Protein AF-C1MJN7-F1 (afdb_monomer_lite)

Organism: Micromonas pusilla (strain CCMP1545) (NCBI:txid564608)

pLDDT: mean 74.34, std 26.48, range [28.92, 98.56]

Secondary structure (DSSP, 8-state):
-EEEEEEEEBPTT-HHHHHHHHHHHHHHHTTSTTEEEEEEEE--TTTT-SS----SSS-S---------------------PPPPP----------------------TTEEEEEEEESSSSHHHHHTTSHHHHHHHHHTGGGBSS--EEEEE--SSS-SSGGG------

Radius of gyration: 28.6 Å; chains: 1; bounding box: 38×92×42 Å

Foldseek 3Di:
DWKKKKKAFFDPPCLVVLVVLQVLLQVVLLPDPFWQHKDKFQFAQPPPPPDDDPDPDPPPDDDDDDDDDDDDDDDDDDDDDDDDDDDDPPPDPPPPPPPVPPPSSPRNRRIMIIITDTNDPCSVVVSCPDPSVVVSCVSCVNGGPDDMDMDIDDDPPPPDSNVSHDDPDD

Sequence (170 aa):
MHIAHVHVHVKPGMEDEFVDACVANAASSVLEPDNLRFDVLRSGAFYHLDHLALDFYTSRRLFLSAHHPSLLSIPTHAPRRLSTPPLTPFNSTPTFVASYGRSPSEEDPTRFVLIEIYATAEGPAAHKKTPHYAEWRTTVEDMMASPRSARTFRPVFPTEVDEWKMALWA

Structure (mmCIF, N/CA/C/O backbone):
data_AF-C1MJN7-F1
#
_entry.id   AF-C1MJN7-F1
#
loop_
_atom_site.group_PDB
_atom_site.id
_atom_site.type_symbol
_atom_site.label_atom_id
_atom_site.label_alt_id
_atom_site.label_comp_id
_atom_site.label_asym_id
_atom_site.label_entity_id
_atom_site.label_seq_id
_atom_site.pdbx_PDB_ins_code
_atom_site.Cartn_x
_atom_site.Cartn_y
_atom_site.Cartn_z
_atom_site.occupancy
_atom_site.B_iso_or_equiv
_atom_site.auth_seq_id
_atom_site.auth_comp_id
_atom_site.auth_asym_id
_atom_site.auth_atom_id
_atom_site.pdbx_PDB_model_num
ATOM 1 N N . MET A 1 1 ? 14.126 -4.703 -8.302 1.00 91.12 1 MET A N 1
ATOM 2 C CA . MET A 1 1 ? 12.736 -4.798 -7.824 1.00 91.12 1 MET A CA 1
ATOM 3 C C . MET A 1 1 ? 12.702 -4.717 -6.312 1.00 91.12 1 MET A C 1
ATOM 5 O O . MET A 1 1 ? 13.573 -5.293 -5.663 1.00 91.12 1 MET A O 1
ATOM 9 N N . HIS A 1 2 ? 11.723 -4.003 -5.771 1.00 95.88 2 HIS A N 1
ATOM 10 C CA . HIS A 1 2 ? 11.471 -3.841 -4.345 1.00 95.88 2 HIS A CA 1
ATOM 11 C C . HIS A 1 2 ? 10.024 -4.233 -4.052 1.00 95.88 2 HIS A C 1
ATOM 13 O O . HIS A 1 2 ? 9.120 -3.703 -4.686 1.00 95.88 2 HIS A O 1
ATOM 19 N N . ILE A 1 3 ? 9.810 -5.145 -3.103 1.00 96.31 3 ILE A N 1
ATOM 20 C CA . ILE A 1 3 ? 8.477 -5.541 -2.631 1.00 96.31 3 ILE A CA 1
ATOM 21 C C . ILE A 1 3 ? 8.407 -5.207 -1.150 1.00 96.31 3 ILE A C 1
ATOM 23 O O . ILE A 1 3 ? 9.238 -5.699 -0.380 1.00 96.31 3 ILE A O 1
ATOM 27 N N . ALA A 1 4 ? 7.418 -4.414 -0.756 1.00 96.50 4 ALA A N 1
ATOM 28 C CA . ALA A 1 4 ? 7.160 -4.070 0.631 1.00 96.50 4 ALA A CA 1
ATOM 29 C C . ALA A 1 4 ? 5.708 -4.358 1.010 1.00 96.50 4 ALA A C 1
ATOM 31 O O . ALA A 1 4 ? 4.783 -4.028 0.275 1.00 96.50 4 ALA A O 1
ATOM 32 N N . HIS A 1 5 ? 5.519 -4.941 2.192 1.00 96.44 5 HIS A N 1
ATOM 33 C CA . HIS A 1 5 ? 4.241 -4.925 2.893 1.00 96.44 5 HIS A CA 1
ATOM 34 C C . HIS A 1 5 ? 4.328 -3.879 3.998 1.00 96.44 5 HIS A C 1
ATOM 36 O O . HIS A 1 5 ? 5.120 -4.034 4.934 1.00 96.44 5 HIS A O 1
ATOM 42 N N . VAL A 1 6 ? 3.528 -2.824 3.896 1.00 96.44 6 VAL A N 1
ATOM 43 C CA . VAL A 1 6 ? 3.404 -1.795 4.928 1.00 96.44 6 VAL A CA 1
ATOM 44 C C . VAL A 1 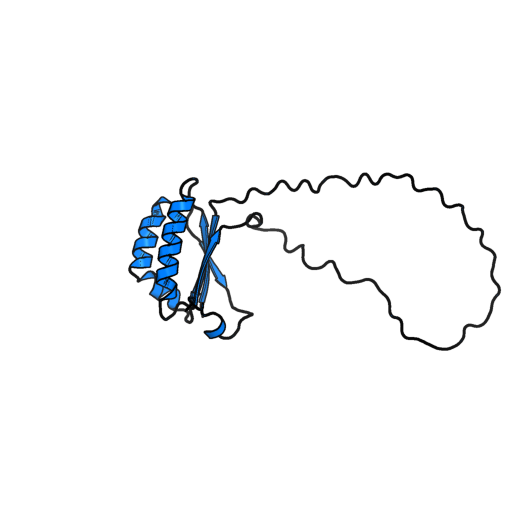6 ? 2.211 -2.141 5.804 1.00 96.44 6 VAL A C 1
ATOM 46 O O . VAL A 1 6 ? 1.067 -2.102 5.364 1.00 96.44 6 VAL A O 1
ATOM 49 N N . HIS A 1 7 ? 2.487 -2.495 7.051 1.00 95.06 7 HIS A N 1
ATOM 50 C CA . HIS A 1 7 ? 1.485 -2.813 8.053 1.00 95.06 7 HIS A CA 1
ATOM 51 C C . HIS A 1 7 ? 1.054 -1.545 8.779 1.00 95.06 7 HIS A C 1
ATOM 53 O O . HIS A 1 7 ? 1.887 -0.784 9.295 1.00 95.06 7 HIS A O 1
ATOM 59 N N . VAL A 1 8 ? -0.259 -1.353 8.840 1.00 96.25 8 VAL A N 1
ATOM 60 C CA . VAL A 1 8 ? -0.894 -0.177 9.419 1.00 96.25 8 VAL A CA 1
ATOM 61 C C . VAL A 1 8 ? -1.951 -0.608 10.424 1.00 96.25 8 VAL A C 1
ATOM 63 O O . VAL A 1 8 ? -2.703 -1.552 10.192 1.00 96.25 8 VAL A O 1
ATOM 66 N N . HIS A 1 9 ? -1.987 0.099 11.546 1.00 96.19 9 HIS A N 1
ATOM 67 C CA . HIS A 1 9 ? -3.013 -0.026 12.568 1.00 96.19 9 HIS A CA 1
ATOM 68 C C . HIS A 1 9 ? -3.599 1.367 12.784 1.00 96.19 9 HIS A C 1
ATOM 70 O O . HIS A 1 9 ? -2.881 2.284 13.201 1.00 96.19 9 HIS A O 1
ATOM 76 N N . VAL A 1 10 ? -4.868 1.534 12.429 1.00 97.81 10 VAL A N 1
ATOM 77 C CA . VAL A 1 10 ? -5.580 2.809 12.533 1.00 97.81 10 VAL A CA 1
ATOM 78 C C . VAL A 1 10 ? -6.361 2.883 13.838 1.00 97.81 10 VAL A C 1
ATOM 80 O O . VAL A 1 10 ? -6.617 1.874 14.488 1.00 97.81 10 VAL A O 1
ATOM 83 N N . LYS A 1 11 ? -6.723 4.089 14.260 1.00 97.94 11 LYS A N 1
ATOM 84 C CA . LYS A 1 11 ? -7.632 4.287 15.388 1.00 97.94 11 LYS A CA 1
ATOM 85 C C . LYS A 1 11 ? -9.034 3.780 15.004 1.00 97.94 11 LYS A C 1
ATOM 87 O O . LYS A 1 11 ? -9.454 4.028 13.873 1.00 97.94 11 LYS A O 1
ATOM 92 N N . PRO A 1 12 ? -9.769 3.126 15.922 1.00 96.88 12 PRO A N 1
ATOM 93 C CA . PRO A 1 12 ? -11.157 2.741 15.671 1.00 96.88 12 PRO A CA 1
ATOM 94 C C . PRO A 1 12 ? -12.016 3.946 15.267 1.00 96.88 12 PRO A C 1
ATOM 96 O O . PRO A 1 12 ? -11.908 5.010 15.883 1.00 96.88 12 PRO A O 1
ATOM 99 N N . GLY A 1 13 ? -12.867 3.778 14.258 1.00 97.25 13 GLY A N 1
ATOM 100 C CA . GLY A 1 13 ? -13.724 4.829 13.697 1.00 97.25 13 GLY A CA 1
ATOM 101 C C . GLY A 1 13 ? -13.089 5.668 12.579 1.00 97.25 13 GLY A C 1
ATOM 102 O O . GLY A 1 13 ? -13.775 6.521 12.024 1.00 97.25 13 GLY A O 1
ATOM 103 N N . MET A 1 14 ? -11.811 5.450 12.250 1.00 98.12 14 MET A N 1
ATOM 104 C CA . MET A 1 14 ? -11.091 6.144 11.164 1.00 98.12 14 MET A CA 1
ATOM 105 C C . MET A 1 14 ? -10.886 5.259 9.925 1.00 98.12 14 MET A C 1
ATOM 107 O O . MET A 1 14 ? -10.147 5.621 9.012 1.00 98.12 14 MET A O 1
ATOM 111 N N . GLU A 1 15 ? -11.478 4.065 9.900 1.00 97.19 15 GLU A N 1
ATOM 112 C CA . GLU A 1 15 ? -11.225 3.037 8.891 1.00 97.19 15 GLU A CA 1
ATOM 113 C C . GLU A 1 15 ? -11.617 3.500 7.489 1.00 97.19 15 GLU A C 1
ATOM 115 O O . GLU A 1 15 ? -10.843 3.299 6.555 1.00 97.19 15 GLU A O 1
ATOM 120 N N . ASP A 1 16 ? -12.789 4.117 7.340 1.00 97.69 16 ASP A N 1
ATOM 121 C CA . ASP A 1 16 ? -13.304 4.540 6.035 1.00 97.69 16 ASP A CA 1
ATOM 122 C C . ASP A 1 16 ? -12.491 5.714 5.469 1.00 97.69 16 ASP A C 1
ATOM 124 O O . ASP A 1 16 ? -12.047 5.660 4.324 1.00 97.69 16 ASP A O 1
ATOM 128 N N . GLU A 1 17 ? -12.176 6.717 6.295 1.00 98.19 17 GLU A N 1
ATOM 129 C CA . GLU A 1 17 ? -11.337 7.853 5.887 1.00 98.19 17 GLU A CA 1
ATOM 130 C C . GLU A 1 17 ? -9.914 7.400 5.514 1.00 98.19 17 GLU A C 1
ATOM 132 O O . GLU A 1 17 ? -9.325 7.861 4.532 1.00 98.19 17 GLU A O 1
ATOM 137 N N . PHE A 1 18 ? -9.372 6.429 6.256 1.00 98.38 18 PHE A N 1
ATOM 138 C CA . PHE A 1 18 ? -8.087 5.824 5.929 1.00 98.38 18 PHE A CA 1
ATOM 139 C C . PHE A 1 18 ? -8.127 5.047 4.607 1.00 98.38 18 PHE A C 1
ATOM 141 O O . PHE A 1 18 ? -7.163 5.110 3.835 1.00 98.38 18 PHE A O 1
ATOM 148 N N . VAL A 1 19 ? -9.213 4.314 4.336 1.00 97.69 19 VAL A N 1
ATOM 149 C CA . VAL A 1 19 ? -9.407 3.602 3.064 1.00 97.69 19 VAL A CA 1
ATOM 150 C C . VAL A 1 19 ? -9.444 4.594 1.908 1.00 97.69 19 VAL A C 1
ATOM 152 O O . VAL A 1 19 ? -8.693 4.403 0.952 1.00 97.69 19 VAL A O 1
ATOM 155 N N . ASP A 1 20 ? -10.219 5.672 2.015 1.00 98.25 20 ASP A N 1
ATOM 156 C CA . ASP A 1 20 ? -10.321 6.695 0.970 1.00 98.25 20 ASP A CA 1
ATOM 157 C C . ASP A 1 20 ? -8.955 7.326 0.665 1.00 98.25 20 ASP A C 1
ATOM 159 O O . ASP A 1 20 ? -8.525 7.377 -0.494 1.00 98.25 20 ASP A O 1
ATOM 163 N N . ALA A 1 21 ? -8.211 7.717 1.706 1.00 98.38 21 ALA A N 1
ATOM 164 C CA . ALA A 1 21 ? -6.866 8.266 1.556 1.00 98.38 21 ALA A CA 1
ATOM 165 C C . ALA A 1 21 ? -5.899 7.261 0.903 1.00 98.38 21 ALA A C 1
ATOM 167 O O . ALA A 1 21 ? -5.105 7.622 0.028 1.00 98.38 21 ALA A O 1
ATOM 168 N N . CYS A 1 22 ? -5.952 5.986 1.300 1.00 97.94 22 CYS A N 1
ATOM 169 C CA . CYS A 1 22 ? -5.099 4.943 0.729 1.00 97.94 22 CYS A CA 1
ATOM 170 C C . CYS A 1 22 ? -5.444 4.628 -0.727 1.00 97.94 22 CYS A C 1
ATOM 172 O O . CYS A 1 22 ? -4.532 4.420 -1.526 1.00 97.94 22 CYS A O 1
ATOM 174 N N . VAL A 1 23 ? -6.728 4.608 -1.086 1.00 96.75 23 VAL A N 1
ATOM 175 C CA . VAL A 1 23 ? -7.176 4.373 -2.464 1.00 96.75 23 VAL A CA 1
ATOM 176 C C . VAL A 1 23 ? -6.729 5.517 -3.371 1.00 96.75 23 VAL A C 1
ATOM 178 O O . VAL A 1 23 ? -6.203 5.251 -4.451 1.00 96.75 23 VAL A O 1
ATOM 181 N N . ALA A 1 24 ? -6.841 6.772 -2.928 1.00 97.25 24 ALA A N 1
ATOM 182 C CA . ALA A 1 24 ? -6.337 7.923 -3.681 1.00 97.25 24 ALA A CA 1
ATOM 183 C C . ALA A 1 24 ? -4.810 7.862 -3.886 1.00 97.25 24 ALA A C 1
ATOM 185 O O . ALA A 1 24 ? -4.311 8.083 -4.997 1.00 97.25 24 ALA A O 1
ATOM 186 N N . ASN A 1 25 ? -4.063 7.493 -2.837 1.00 98.00 25 ASN A N 1
ATOM 187 C CA . ASN A 1 25 ? -2.617 7.294 -2.922 1.00 98.00 25 ASN A CA 1
ATOM 188 C C . ASN A 1 25 ? -2.259 6.161 -3.896 1.00 98.00 25 ASN A C 1
ATOM 190 O O . ASN A 1 25 ? -1.399 6.340 -4.756 1.00 98.00 25 ASN A O 1
ATOM 194 N N . ALA A 1 26 ? -2.939 5.015 -3.804 1.00 96.19 26 ALA A N 1
ATOM 195 C CA . ALA A 1 26 ? -2.715 3.865 -4.675 1.00 96.19 26 ALA A CA 1
ATOM 196 C C . ALA A 1 26 ? -3.027 4.197 -6.142 1.00 96.19 26 ALA A C 1
ATOM 198 O O . ALA A 1 26 ? -2.200 3.934 -7.012 1.00 96.19 26 ALA A O 1
ATOM 199 N N . ALA A 1 27 ? -4.164 4.849 -6.411 1.00 95.00 27 ALA A N 1
ATOM 200 C CA . ALA A 1 27 ? -4.581 5.263 -7.752 1.00 95.00 27 ALA A CA 1
ATOM 201 C C . ALA A 1 27 ? -3.590 6.233 -8.416 1.00 95.00 27 ALA A C 1
ATOM 203 O O . ALA A 1 27 ? -3.402 6.186 -9.630 1.00 95.00 27 ALA A O 1
ATOM 204 N N . SER A 1 28 ? -2.920 7.078 -7.629 1.00 96.69 28 SER A N 1
ATOM 205 C CA . SER A 1 28 ? -1.843 7.945 -8.123 1.00 96.69 28 SER A CA 1
ATOM 206 C C . SER A 1 28 ? -0.531 7.177 -8.306 1.00 96.69 28 SER A C 1
ATOM 208 O O . SER A 1 28 ? 0.176 7.370 -9.294 1.00 96.69 28 SER A O 1
ATOM 210 N N . SER A 1 29 ? -0.225 6.258 -7.386 1.00 96.31 29 SER A N 1
ATOM 211 C CA . SER A 1 29 ? 1.032 5.503 -7.375 1.00 96.31 29 SER A CA 1
ATOM 212 C C . SER A 1 29 ? 1.153 4.533 -8.545 1.00 96.31 29 SER A C 1
ATOM 214 O O . SER A 1 29 ? 2.231 4.404 -9.111 1.00 96.31 29 SER A O 1
ATOM 216 N N . VAL A 1 30 ? 0.063 3.889 -8.971 1.00 94.75 30 VAL A N 1
ATOM 217 C CA . VAL A 1 30 ? 0.069 2.963 -10.127 1.00 94.75 30 VAL A CA 1
ATOM 218 C C . VAL A 1 30 ? 0.440 3.637 -11.456 1.00 94.75 30 VAL A C 1
ATOM 220 O O . VAL A 1 30 ? 0.844 2.954 -12.402 1.00 94.75 30 VAL A O 1
ATOM 223 N N . LEU A 1 31 ? 0.324 4.968 -11.525 1.00 94.06 31 LEU A N 1
ATOM 224 C CA . LEU A 1 31 ? 0.734 5.785 -12.670 1.00 94.06 31 LEU A CA 1
ATOM 225 C C . LEU A 1 31 ? 2.225 6.147 -12.634 1.00 94.06 31 LEU A C 1
ATOM 227 O O . LEU A 1 31 ? 2.764 6.615 -13.638 1.00 94.06 31 LEU A O 1
ATOM 231 N N . GLU A 1 32 ? 2.904 5.944 -11.503 1.00 95.62 32 GLU A N 1
ATOM 232 C CA . GLU A 1 32 ? 4.340 6.171 -11.409 1.00 95.62 32 GLU A CA 1
ATOM 233 C C . GLU A 1 32 ? 5.094 5.185 -12.316 1.00 95.62 32 GLU A C 1
ATOM 235 O O . GLU A 1 32 ? 4.752 3.999 -12.372 1.00 95.62 32 GLU A O 1
ATOM 240 N N . PRO A 1 33 ? 6.156 5.638 -13.008 1.00 94.50 33 PRO A N 1
ATOM 241 C CA . PRO A 1 33 ? 6.862 4.808 -13.981 1.00 94.50 33 PRO A CA 1
ATOM 242 C C . PRO A 1 33 ? 7.506 3.570 -13.348 1.00 94.50 33 PRO A C 1
ATOM 244 O O . PRO A 1 33 ? 7.592 2.533 -13.998 1.00 94.50 33 PRO A O 1
ATOM 247 N N . ASP A 1 34 ? 7.940 3.669 -12.087 1.00 96.06 34 ASP A N 1
ATOM 248 C CA . ASP A 1 34 ? 8.619 2.578 -11.385 1.00 96.06 34 ASP A CA 1
ATOM 249 C C . ASP A 1 34 ? 7.667 1.686 -10.573 1.00 96.06 34 ASP A C 1
ATOM 251 O O . ASP A 1 34 ? 8.062 0.598 -10.159 1.00 96.06 34 ASP A O 1
ATOM 255 N N . ASN A 1 35 ? 6.421 2.111 -10.331 1.00 96.19 35 ASN A N 1
ATOM 256 C CA . ASN A 1 35 ? 5.454 1.297 -9.601 1.00 96.19 35 ASN A CA 1
ATOM 257 C C . ASN A 1 35 ? 4.907 0.192 -10.514 1.00 96.19 35 ASN A C 1
ATOM 259 O O . ASN A 1 35 ? 4.438 0.447 -11.623 1.00 96.19 35 ASN A O 1
ATOM 263 N N . LEU A 1 36 ? 4.960 -1.050 -10.048 1.00 95.06 36 LEU A N 1
ATOM 264 C CA . LEU A 1 36 ? 4.383 -2.207 -10.730 1.00 95.06 36 LEU A CA 1
ATOM 265 C C . LEU A 1 36 ? 3.003 -2.537 -10.172 1.00 95.06 36 LEU A C 1
ATOM 267 O O . LEU A 1 36 ? 2.100 -2.884 -10.932 1.00 95.06 36 LEU A O 1
ATOM 271 N N . ARG A 1 37 ? 2.843 -2.430 -8.851 1.00 95.38 37 ARG A N 1
ATOM 272 C CA . ARG A 1 37 ? 1.623 -2.801 -8.141 1.00 95.38 37 ARG A CA 1
ATOM 273 C C . ARG A 1 37 ? 1.501 -2.011 -6.842 1.00 95.38 37 ARG A C 1
ATOM 275 O O . ARG A 1 37 ? 2.495 -1.812 -6.138 1.00 95.38 37 ARG A O 1
ATOM 282 N N . PHE A 1 38 ? 0.278 -1.593 -6.531 1.00 95.44 38 PHE A N 1
ATOM 283 C CA . PHE A 1 38 ? -0.071 -0.954 -5.267 1.00 95.44 38 PHE A CA 1
ATOM 284 C C . PHE A 1 38 ? -1.437 -1.475 -4.806 1.00 95.44 38 PHE A C 1
ATOM 286 O O . PHE A 1 38 ? -2.468 -1.035 -5.311 1.00 95.44 38 PHE A O 1
ATOM 293 N N . ASP A 1 39 ? -1.459 -2.421 -3.866 1.00 95.25 39 ASP A N 1
ATOM 294 C CA . ASP A 1 39 ? -2.710 -2.935 -3.293 1.00 95.25 39 ASP A CA 1
ATOM 295 C C . ASP A 1 39 ? -2.978 -2.330 -1.915 1.00 95.25 39 ASP A C 1
ATOM 297 O O . ASP A 1 39 ? -2.061 -2.149 -1.112 1.00 95.25 39 ASP A O 1
ATOM 301 N N . VAL A 1 40 ? -4.257 -2.111 -1.609 1.00 95.38 40 VAL A N 1
ATOM 302 C CA . VAL A 1 40 ? -4.740 -1.729 -0.278 1.00 95.38 40 VAL A CA 1
ATOM 303 C C . VAL A 1 40 ? -5.601 -2.869 0.250 1.00 95.38 40 VAL A C 1
ATOM 305 O O . VAL A 1 40 ? -6.666 -3.154 -0.296 1.00 95.38 40 VAL A O 1
ATOM 308 N N . LEU A 1 41 ? -5.134 -3.547 1.296 1.00 94.44 41 LEU A N 1
ATOM 309 C CA . LEU A 1 41 ? -5.801 -4.710 1.877 1.00 94.44 41 LEU A CA 1
ATOM 310 C C . LEU A 1 41 ? -6.202 -4.424 3.323 1.00 94.44 41 LEU A C 1
ATOM 312 O O . LEU A 1 41 ? -5.405 -3.905 4.106 1.00 94.44 41 LEU A O 1
ATOM 316 N N . ARG A 1 42 ? -7.411 -4.833 3.710 1.00 92.31 42 ARG A N 1
ATOM 317 C CA . ARG A 1 42 ? -7.780 -4.984 5.123 1.00 92.31 42 ARG A CA 1
ATOM 318 C C . ARG A 1 42 ? -7.314 -6.358 5.606 1.00 92.31 42 ARG A C 1
ATOM 320 O O . ARG A 1 42 ? -7.421 -7.346 4.880 1.00 92.31 42 ARG A O 1
ATOM 327 N N . SER A 1 43 ? -6.756 -6.418 6.808 1.00 82.19 43 SER A N 1
ATOM 328 C CA . SER A 1 43 ? -6.275 -7.667 7.401 1.00 82.19 43 SER A CA 1
ATOM 329 C C . SER A 1 43 ? -7.468 -8.551 7.765 1.00 82.19 43 SER A C 1
ATOM 331 O O . SER A 1 43 ? -8.364 -8.113 8.474 1.00 82.19 43 SER A O 1
ATOM 333 N N . GLY A 1 44 ? -7.480 -9.796 7.291 1.00 73.06 44 GLY A N 1
ATOM 334 C CA . GLY A 1 44 ? -8.510 -10.777 7.649 1.00 73.06 44 GLY A CA 1
ATOM 335 C C . GLY A 1 44 ? -8.350 -11.390 9.052 1.00 73.06 44 GLY A C 1
ATOM 336 O O . GLY A 1 44 ? -7.406 -11.112 9.796 1.00 73.06 44 GLY A O 1
ATOM 337 N N . ALA A 1 45 ? -9.237 -12.321 9.393 1.00 59.19 45 ALA A N 1
ATOM 338 C CA . ALA A 1 45 ? -9.324 -12.959 10.718 1.00 59.19 45 ALA A CA 1
ATOM 339 C C . ALA A 1 45 ? -8.046 -13.667 11.235 1.00 59.19 45 ALA A C 1
ATOM 341 O O . ALA A 1 45 ? -7.952 -13.976 12.423 1.00 59.19 45 ALA A O 1
ATOM 342 N N . PHE A 1 46 ? -7.068 -13.976 10.372 1.00 54.91 46 PHE A N 1
ATOM 343 C CA . PHE A 1 46 ? -5.890 -14.792 10.716 1.00 54.91 46 PHE A CA 1
ATOM 344 C C . PHE A 1 46 ? -4.599 -13.998 10.960 1.00 54.91 46 PHE A C 1
ATOM 346 O O . PHE A 1 46 ? -3.570 -14.596 11.275 1.00 54.91 46 PHE A O 1
ATOM 353 N N . TYR A 1 47 ? -4.630 -12.666 10.858 1.00 51.09 47 TYR A N 1
ATOM 354 C CA . TYR A 1 47 ? -3.423 -11.831 10.950 1.00 51.09 47 TYR A CA 1
ATOM 355 C C . TYR A 1 47 ? -2.901 -11.604 12.378 1.00 51.09 47 TYR A C 1
ATOM 357 O O . TYR A 1 47 ? -1.943 -10.860 12.561 1.00 51.09 47 TYR A O 1
ATOM 365 N N . HIS A 1 48 ? -3.467 -12.272 13.389 1.00 48.12 48 HIS A N 1
ATOM 366 C CA . HIS A 1 48 ? -2.990 -12.149 14.769 1.00 48.12 48 HIS A CA 1
ATOM 367 C C . HIS A 1 48 ? -1.849 -13.110 15.147 1.00 48.12 48 HIS A C 1
ATOM 369 O O . HIS A 1 48 ? -1.417 -13.118 16.299 1.00 48.12 48 HIS A O 1
ATOM 375 N N . LEU A 1 49 ? -1.334 -13.901 14.201 1.00 46.12 49 LEU A N 1
ATOM 376 C CA . LEU A 1 49 ? -0.178 -14.769 14.431 1.00 46.12 49 LEU A CA 1
ATOM 377 C C . LEU A 1 49 ? 1.140 -14.027 14.186 1.00 46.12 49 LEU A C 1
ATOM 379 O O . LEU A 1 49 ? 1.916 -14.377 13.296 1.00 46.12 49 LEU A O 1
ATOM 383 N N . ASP A 1 50 ? 1.439 -13.050 15.038 1.00 46.75 50 ASP A N 1
ATOM 384 C CA . ASP A 1 50 ? 2.834 -12.887 15.435 1.00 46.75 50 ASP A CA 1
ATOM 385 C C . ASP A 1 50 ? 3.171 -14.101 16.319 1.00 46.75 50 ASP A C 1
ATOM 387 O O . ASP A 1 50 ? 2.817 -14.163 17.492 1.00 46.75 50 ASP A O 1
ATOM 391 N N . HIS A 1 51 ? 3.836 -15.079 15.694 1.00 47.22 51 HIS A N 1
ATOM 392 C CA . HIS A 1 51 ? 4.304 -16.363 16.229 1.00 47.22 51 HIS A CA 1
ATOM 393 C C . HIS A 1 51 ? 3.243 -17.473 16.416 1.00 47.22 51 HIS A C 1
ATOM 395 O O . HIS A 1 51 ? 2.248 -17.318 17.108 1.00 47.22 51 HIS A O 1
ATOM 401 N N . LEU A 1 52 ? 3.563 -18.652 15.857 1.00 41.81 52 LEU A N 1
ATOM 402 C CA . LEU A 1 52 ? 2.900 -19.962 16.015 1.00 41.81 52 LEU A CA 1
ATOM 403 C C . LEU A 1 52 ? 1.634 -20.216 15.174 1.00 41.81 52 LEU A C 1
ATOM 405 O O . 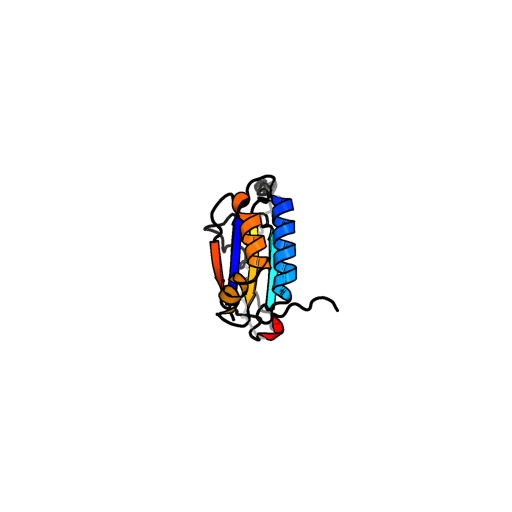LEU A 1 52 ? 0.529 -20.234 15.696 1.00 41.81 52 LEU A O 1
ATOM 409 N N . ALA A 1 53 ? 1.808 -20.512 13.882 1.00 35.53 53 ALA A N 1
ATOM 410 C CA . ALA A 1 53 ? 1.244 -21.720 13.250 1.00 35.53 53 ALA A CA 1
ATOM 411 C C . ALA A 1 53 ? 1.485 -21.685 11.733 1.00 35.53 53 ALA A C 1
ATOM 413 O O . ALA A 1 53 ? 0.600 -21.359 10.944 1.00 35.53 53 ALA A O 1
ATOM 414 N N . LEU A 1 54 ? 2.678 -22.110 11.316 1.00 36.59 54 LEU A N 1
ATOM 415 C CA . LEU A 1 54 ? 2.849 -22.754 10.014 1.00 36.59 54 LEU A CA 1
ATOM 416 C C . LEU A 1 54 ? 2.465 -24.237 10.166 1.00 36.59 54 LEU A C 1
ATOM 418 O O . LEU A 1 54 ? 3.271 -25.110 9.897 1.00 36.59 54 LEU A O 1
ATOM 422 N N . ASP A 1 55 ? 1.256 -24.520 10.649 1.00 40.12 55 ASP A N 1
ATOM 423 C CA . ASP A 1 55 ? 0.784 -25.887 10.909 1.00 40.12 55 ASP A CA 1
ATOM 424 C C . ASP A 1 55 ? -0.599 -26.107 10.299 1.00 40.12 55 ASP A C 1
ATOM 426 O O . ASP A 1 55 ? -1.498 -26.592 10.961 1.00 40.12 55 ASP A O 1
ATOM 430 N N . PHE A 1 56 ? -0.806 -25.755 9.028 1.00 39.31 56 PHE A N 1
ATOM 431 C CA . PHE A 1 56 ? -1.933 -26.298 8.253 1.00 39.31 56 PHE A CA 1
ATOM 432 C C . PHE A 1 56 ? -1.624 -26.334 6.753 1.00 39.31 56 PHE A C 1
ATOM 434 O O . PHE A 1 56 ? -2.399 -25.851 5.940 1.00 39.31 56 PHE A O 1
ATOM 441 N N . TYR A 1 57 ? -0.495 -26.928 6.354 1.00 35.78 57 TYR A N 1
ATOM 442 C CA . TYR A 1 57 ? -0.340 -27.404 4.972 1.00 35.78 57 TYR A CA 1
ATOM 443 C C . TYR A 1 57 ? 0.694 -28.533 4.863 1.00 35.78 57 TYR A C 1
ATOM 445 O O . TYR A 1 57 ? 1.715 -28.398 4.207 1.00 35.78 57 TYR A O 1
ATOM 453 N N . THR A 1 58 ? 0.457 -29.663 5.537 1.00 34.97 58 THR A N 1
ATOM 454 C CA . THR A 1 58 ? 1.096 -30.968 5.233 1.00 34.97 58 THR A CA 1
ATOM 455 C C . THR A 1 58 ? 0.415 -32.088 6.026 1.00 34.97 58 THR A C 1
ATOM 457 O O . THR A 1 58 ? 0.990 -32.710 6.907 1.00 34.97 58 THR A O 1
ATOM 460 N N . SER A 1 59 ? -0.857 -32.374 5.743 1.00 34.75 59 SER A N 1
ATOM 461 C CA . SER A 1 59 ? -1.500 -33.621 6.202 1.00 34.75 59 SER A CA 1
ATOM 462 C C . SER A 1 59 ? -2.627 -34.044 5.264 1.00 34.75 59 SER A C 1
ATOM 464 O O . SER A 1 59 ? -3.780 -34.198 5.654 1.00 34.75 59 SER A O 1
ATOM 466 N N . ARG A 1 60 ? -2.293 -34.245 3.985 1.00 40.75 60 ARG A N 1
ATOM 467 C CA . ARG A 1 60 ? -3.084 -35.129 3.117 1.00 40.75 60 ARG A CA 1
ATOM 468 C C . ARG A 1 60 ? -2.255 -35.746 2.000 1.00 40.75 60 ARG A C 1
ATOM 470 O O . ARG A 1 60 ? -2.565 -35.629 0.822 1.00 40.75 60 ARG A O 1
ATOM 477 N N . ARG A 1 61 ? -1.195 -36.450 2.376 1.00 40.00 61 ARG A N 1
ATOM 478 C CA . ARG A 1 61 ? -0.666 -37.544 1.559 1.00 40.00 61 ARG A CA 1
ATOM 479 C C . ARG A 1 61 ? 0.193 -38.421 2.447 1.00 40.00 61 ARG A C 1
ATOM 481 O O . ARG A 1 61 ? 1.244 -37.968 2.871 1.00 40.00 61 ARG A O 1
ATOM 488 N N . LEU A 1 62 ? -0.303 -39.625 2.734 1.00 34.38 62 LEU A N 1
ATOM 489 C CA . LEU A 1 62 ? 0.428 -40.901 2.740 1.00 34.38 62 LEU A CA 1
ATOM 490 C C . LEU A 1 62 ? -0.328 -41.941 3.587 1.00 34.38 62 LEU A C 1
ATOM 492 O O . LEU A 1 62 ? -0.219 -41.944 4.805 1.00 34.38 62 LEU A O 1
ATOM 496 N N . PHE A 1 63 ? -1.060 -42.837 2.917 1.00 29.61 63 PHE A N 1
ATOM 497 C CA . PHE A 1 63 ? -1.023 -44.291 3.159 1.00 29.61 63 PHE A CA 1
ATOM 498 C C . PHE A 1 63 ? -1.679 -44.987 1.945 1.00 29.61 63 PHE A C 1
ATOM 500 O O . PHE A 1 63 ? -2.857 -44.761 1.692 1.00 29.61 63 PHE A O 1
ATOM 507 N N . LEU A 1 64 ? -0.847 -45.520 1.029 1.00 28.92 64 LEU A N 1
ATOM 508 C CA . LEU A 1 64 ? -0.696 -46.947 0.643 1.00 28.92 64 LEU A CA 1
ATOM 509 C C . LEU A 1 64 ? -1.898 -47.528 -0.138 1.00 28.92 64 LEU A C 1
ATOM 511 O O . LEU A 1 64 ? -3.039 -47.267 0.190 1.00 28.92 64 LEU A O 1
ATOM 515 N N . SER A 1 65 ? -1.751 -48.324 -1.197 1.00 30.36 65 SER A N 1
ATOM 516 C CA . SER A 1 65 ? -0.679 -49.244 -1.579 1.00 30.36 65 SER A CA 1
ATOM 517 C C . SER A 1 65 ? -0.735 -49.527 -3.089 1.00 30.36 65 SER A C 1
ATOM 519 O O . SER A 1 65 ? -1.762 -49.333 -3.737 1.00 30.36 65 SER A O 1
ATOM 521 N N . ALA A 1 66 ? 0.387 -49.999 -3.627 1.00 36.00 66 ALA A N 1
ATOM 522 C CA . ALA A 1 66 ? 0.586 -50.420 -5.003 1.00 36.00 66 ALA A CA 1
ATOM 523 C C . ALA A 1 66 ? -0.322 -51.594 -5.417 1.00 36.00 66 ALA A C 1
ATOM 525 O O . ALA A 1 66 ? -0.420 -52.597 -4.712 1.00 36.00 66 ALA A O 1
ATOM 526 N N . HIS A 1 67 ? -0.873 -51.511 -6.628 1.00 33.00 67 HIS A N 1
ATOM 527 C CA . HIS A 1 67 ? -1.307 -52.674 -7.396 1.00 33.00 67 HIS A CA 1
ATOM 528 C C . HIS A 1 67 ? -0.615 -52.647 -8.761 1.00 33.00 67 HIS A C 1
ATOM 530 O O . HIS A 1 67 ? -0.955 -51.851 -9.631 1.00 33.00 67 HIS A O 1
ATOM 536 N N . HIS A 1 68 ? 0.360 -53.539 -8.929 1.00 32.12 68 HIS A N 1
ATOM 537 C CA . HIS A 1 68 ? 0.773 -54.068 -10.226 1.00 32.12 68 HIS A CA 1
ATOM 538 C C . HIS A 1 68 ? 0.385 -55.557 -10.249 1.00 32.12 68 HIS A C 1
ATOM 540 O O . HIS A 1 68 ? 0.508 -56.215 -9.210 1.00 32.12 68 HIS A O 1
ATOM 546 N N . PRO A 1 69 ? -0.105 -56.111 -11.371 1.00 40.41 69 PRO A N 1
ATOM 547 C CA . PRO A 1 69 ? -0.601 -57.479 -11.401 1.00 40.41 69 PRO A CA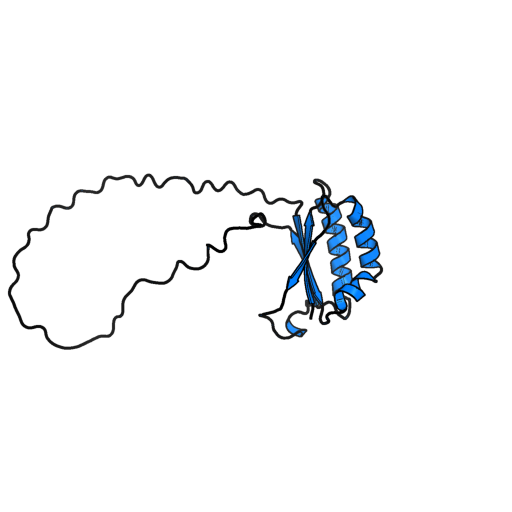 1
ATOM 548 C C . PRO A 1 69 ? 0.521 -58.501 -11.656 1.00 40.41 69 PRO A C 1
ATOM 550 O O . PRO A 1 69 ? 1.418 -58.243 -12.457 1.00 40.41 69 PRO A O 1
ATOM 553 N N . SER A 1 70 ? 0.338 -59.707 -11.086 1.00 31.86 70 SER A N 1
ATOM 554 C CA . SER A 1 70 ? 0.871 -61.024 -11.525 1.00 31.86 70 SER A CA 1
ATOM 555 C C . SER A 1 70 ? 2.402 -61.243 -11.413 1.00 31.86 70 SER A C 1
ATOM 557 O O . SER A 1 70 ? 3.171 -60.385 -11.805 1.00 31.86 70 SER A O 1
ATOM 559 N N . LEU A 1 71 ? 2.969 -62.362 -10.929 1.00 32.34 71 LEU A N 1
ATOM 560 C CA . LEU A 1 71 ? 2.554 -63.773 -10.908 1.00 32.34 71 LEU A CA 1
ATOM 561 C C . LEU A 1 71 ? 3.492 -64.602 -9.970 1.00 32.34 71 LEU A C 1
ATOM 563 O O . LEU A 1 71 ? 4.663 -64.266 -9.834 1.00 32.34 71 LEU A O 1
ATOM 567 N N . LEU A 1 72 ? 2.974 -65.741 -9.473 1.00 31.56 72 LEU A N 1
ATOM 568 C CA . LEU A 1 72 ? 3.650 -67.001 -9.060 1.00 31.56 72 LEU A CA 1
ATOM 569 C C . LEU A 1 72 ? 4.053 -67.270 -7.581 1.00 31.56 72 LEU A C 1
ATOM 571 O O . LEU A 1 72 ? 5.136 -66.942 -7.116 1.00 31.56 72 LEU A O 1
ATOM 575 N N . SER A 1 73 ? 3.178 -68.081 -6.959 1.00 31.92 73 SER A N 1
ATOM 576 C CA . SER A 1 73 ? 3.451 -69.350 -6.245 1.00 31.92 73 SER A CA 1
ATOM 577 C C . SER A 1 73 ? 3.877 -69.345 -4.766 1.00 31.92 73 SER A C 1
ATOM 579 O O . SER A 1 73 ? 5.041 -69.182 -4.419 1.00 31.92 73 SER A O 1
ATOM 581 N N . ILE A 1 74 ? 2.912 -69.700 -3.904 1.00 35.91 74 ILE A N 1
ATOM 582 C CA . ILE A 1 74 ? 3.066 -70.083 -2.488 1.00 35.91 74 ILE A CA 1
ATOM 583 C C . ILE A 1 74 ? 2.903 -71.614 -2.375 1.00 35.91 74 ILE A C 1
ATOM 585 O O . ILE A 1 74 ? 1.935 -72.133 -2.938 1.00 35.91 74 ILE A O 1
ATOM 589 N N . PRO A 1 75 ? 3.749 -72.356 -1.629 1.00 35.22 75 PRO A N 1
ATOM 590 C CA . PRO A 1 75 ? 3.447 -73.733 -1.268 1.00 35.22 75 PRO A CA 1
ATOM 591 C C . PRO A 1 75 ? 2.538 -73.828 -0.031 1.00 35.22 75 PRO A C 1
ATOM 593 O O . PRO A 1 75 ? 2.691 -73.141 0.976 1.00 35.22 75 PRO A O 1
ATOM 596 N N . THR A 1 76 ? 1.587 -74.743 -0.165 1.00 39.69 76 THR A N 1
ATOM 597 C CA . THR A 1 76 ? 0.516 -75.193 0.728 1.00 39.69 76 THR A CA 1
ATOM 598 C C . THR A 1 76 ? 0.934 -75.578 2.150 1.00 39.69 76 THR A C 1
ATOM 600 O O . THR A 1 76 ? 1.743 -76.487 2.330 1.00 39.69 76 THR A O 1
ATOM 603 N N . HIS A 1 77 ? 0.227 -75.034 3.148 1.00 38.03 77 HIS A N 1
ATOM 604 C CA . HIS A 1 77 ? -0.148 -75.758 4.370 1.00 38.03 77 HIS A CA 1
ATOM 605 C C . HIS A 1 77 ? -1.564 -75.357 4.826 1.00 38.03 77 HIS A C 1
ATOM 607 O O . HIS A 1 77 ? -1.958 -74.197 4.739 1.00 38.03 77 HIS A O 1
ATOM 613 N N . ALA A 1 78 ? -2.343 -76.363 5.230 1.00 40.69 78 ALA A N 1
ATOM 614 C CA . ALA A 1 78 ? -3.793 -76.336 5.429 1.00 40.69 78 ALA A CA 1
ATOM 615 C C . ALA A 1 78 ? -4.283 -75.366 6.536 1.00 40.69 78 ALA A C 1
ATOM 617 O O . ALA A 1 78 ? -3.563 -75.118 7.506 1.00 40.69 78 ALA A O 1
ATOM 618 N N . PRO A 1 79 ? -5.525 -74.843 6.442 1.00 41.50 79 PRO A N 1
ATOM 619 C CA . PRO A 1 79 ? -6.022 -73.806 7.342 1.00 41.50 79 PRO A CA 1
ATOM 620 C C . PRO A 1 79 ? -6.408 -74.359 8.721 1.00 41.50 79 PRO A C 1
ATOM 622 O O . PRO A 1 79 ? -7.300 -75.197 8.858 1.00 41.50 79 PRO A O 1
ATOM 625 N N . ARG A 1 80 ? -5.790 -73.818 9.777 1.00 40.59 80 ARG A N 1
ATOM 626 C CA . ARG A 1 80 ? -6.282 -73.964 11.152 1.00 40.59 80 ARG A CA 1
ATOM 627 C C . ARG A 1 80 ? -7.487 -73.031 11.322 1.00 40.59 80 ARG A C 1
ATOM 629 O O . ARG A 1 80 ? -7.359 -71.815 11.222 1.00 40.59 80 ARG A O 1
ATOM 636 N N . ARG A 1 81 ? -8.666 -73.612 11.554 1.00 44.06 81 ARG A N 1
ATOM 637 C CA . ARG A 1 81 ? -9.934 -72.910 11.804 1.00 44.06 81 ARG A CA 1
ATOM 638 C C . ARG A 1 81 ? -9.809 -72.069 13.082 1.00 44.06 81 ARG A C 1
ATOM 640 O O . ARG A 1 81 ? -9.875 -72.616 14.178 1.00 44.06 81 ARG A O 1
ATOM 647 N N . LEU A 1 82 ? -9.611 -70.760 12.947 1.00 38.78 82 LEU A N 1
ATOM 648 C CA . LEU A 1 82 ? -9.730 -69.808 14.052 1.00 38.78 82 LEU A CA 1
ATOM 649 C C . LEU A 1 82 ? -11.158 -69.260 14.052 1.00 38.78 82 LEU A C 1
ATOM 651 O O . LEU A 1 82 ? -11.640 -68.727 13.055 1.00 38.78 82 LEU A O 1
ATOM 655 N N . SER A 1 83 ? -11.854 -69.483 15.160 1.00 37.50 83 SER A N 1
ATOM 656 C CA . SER A 1 83 ? -13.198 -68.988 15.439 1.00 37.50 83 SER A CA 1
ATOM 657 C C . SER A 1 83 ? -13.256 -67.464 15.330 1.00 37.50 83 SER A C 1
ATOM 659 O O . SER A 1 83 ? -12.492 -66.772 16.000 1.00 37.50 83 SER A O 1
ATOM 661 N N . THR A 1 84 ? -14.185 -66.941 14.536 1.00 46.19 84 THR A N 1
ATOM 662 C CA . THR A 1 84 ? -14.576 -65.529 14.563 1.00 46.19 84 THR A CA 1
ATOM 663 C C . THR A 1 84 ? -15.149 -65.185 15.945 1.00 46.19 84 THR A C 1
ATOM 665 O O . THR A 1 84 ? -16.098 -65.850 16.369 1.00 46.19 84 THR A O 1
ATOM 668 N N . PRO A 1 85 ? -14.633 -64.174 16.666 1.00 45.47 85 PRO A N 1
ATOM 669 C CA . PRO A 1 85 ? -15.360 -63.609 17.796 1.00 45.47 85 PRO A CA 1
ATOM 670 C C . PRO A 1 85 ? -16.574 -62.809 17.280 1.00 45.47 85 PRO A C 1
ATOM 672 O O . PRO A 1 85 ? -16.511 -62.247 16.182 1.00 45.47 85 PRO A O 1
ATOM 675 N N . PRO A 1 86 ? -17.690 -62.757 18.028 1.00 45.19 86 PRO A N 1
ATOM 676 C CA . PRO A 1 86 ? -18.861 -61.994 17.617 1.00 45.19 86 PRO A CA 1
ATOM 677 C C . PRO A 1 86 ? -18.540 -60.495 17.621 1.00 45.19 86 PRO A C 1
ATOM 679 O O . PRO A 1 86 ? -17.960 -59.973 18.572 1.00 45.19 86 PRO A O 1
ATOM 682 N N . LEU A 1 87 ? -18.937 -59.801 16.553 1.00 44.19 87 LEU A N 1
ATOM 683 C CA . LEU A 1 87 ? -18.916 -58.343 16.494 1.00 44.19 87 LEU A CA 1
ATOM 684 C C . LEU A 1 87 ? -19.915 -57.808 17.527 1.00 44.19 87 LEU A C 1
ATOM 686 O O . LEU A 1 87 ? -21.126 -57.936 17.352 1.00 44.19 87 LEU A O 1
ATOM 690 N N . THR A 1 88 ? -19.425 -57.211 18.609 1.00 45.94 88 THR A N 1
ATOM 691 C CA . THR A 1 88 ? -20.261 -56.364 19.464 1.00 45.94 88 THR A CA 1
ATOM 692 C C . THR A 1 88 ? -20.624 -55.097 18.685 1.00 45.94 88 THR A C 1
ATOM 694 O O . THR A 1 88 ? -19.716 -54.483 18.114 1.00 45.94 88 THR A O 1
ATOM 697 N N . PRO A 1 89 ? -21.894 -54.655 18.651 1.00 38.78 89 PRO A N 1
ATOM 698 C CA . PRO A 1 89 ? -22.223 -53.353 18.092 1.00 38.78 89 PRO A CA 1
ATOM 699 C C . PRO A 1 89 ? -21.543 -52.279 18.943 1.00 38.78 89 PRO A C 1
ATOM 701 O O . PRO A 1 89 ? -21.785 -52.171 20.145 1.00 38.78 89 PRO A O 1
ATOM 704 N N . PHE A 1 90 ? -20.654 -51.510 18.319 1.00 41.97 90 PHE A N 1
ATOM 705 C CA . PHE A 1 90 ? -19.992 -50.363 18.925 1.00 41.97 90 PHE A CA 1
ATOM 706 C C . PHE A 1 90 ? -21.033 -49.258 19.133 1.00 41.97 90 PHE A C 1
ATOM 708 O O . PHE A 1 90 ? -21.158 -48.345 18.322 1.00 41.97 90 PHE A O 1
ATOM 715 N N . ASN A 1 91 ? -21.822 -49.355 20.203 1.00 41.06 91 ASN A N 1
ATOM 716 C CA . ASN A 1 91 ? -22.625 -48.240 20.683 1.00 41.06 91 ASN A CA 1
ATOM 717 C C . ASN A 1 91 ? -21.740 -47.342 21.549 1.00 41.06 91 ASN A C 1
ATOM 719 O O . ASN A 1 91 ? -21.871 -47.289 22.768 1.00 41.06 91 ASN A O 1
ATOM 723 N N . SER A 1 92 ? -20.806 -46.667 20.890 1.00 42.69 92 SER A N 1
ATOM 724 C CA . SER A 1 92 ? -20.222 -45.444 21.414 1.00 42.69 92 SER A CA 1
ATOM 725 C C . SER A 1 92 ? -20.696 -44.367 20.462 1.00 42.69 92 SER A C 1
ATOM 727 O O . SER A 1 92 ? -20.192 -44.268 19.345 1.00 42.69 92 SER A O 1
ATOM 729 N N . THR A 1 93 ? -21.685 -43.576 20.872 1.00 42.00 93 THR A N 1
ATOM 730 C CA . THR A 1 93 ? -21.828 -42.222 20.337 1.00 42.00 93 THR A CA 1
ATOM 731 C C . THR A 1 93 ? -20.428 -41.624 20.361 1.00 42.00 93 THR A C 1
ATOM 733 O O . THR A 1 93 ? -19.854 -41.528 21.451 1.00 42.00 93 THR A O 1
ATOM 736 N N . PRO A 1 94 ? -19.821 -41.263 19.219 1.00 40.59 94 PRO A N 1
ATOM 737 C CA . PRO A 1 94 ? -18.679 -40.396 19.302 1.00 40.59 94 PRO A CA 1
ATOM 738 C C . PRO A 1 94 ? -19.252 -39.103 19.863 1.00 40.59 94 PRO A C 1
ATOM 740 O O . PRO A 1 94 ? -19.928 -38.346 19.167 1.00 40.59 94 PRO A O 1
ATOM 743 N N . THR A 1 95 ? -19.001 -38.857 21.145 1.00 45.28 95 THR A N 1
ATOM 744 C CA . THR A 1 95 ? -18.910 -37.505 21.674 1.00 45.28 95 THR A CA 1
ATOM 745 C C . THR A 1 95 ? -17.728 -36.884 20.939 1.00 45.28 95 THR A C 1
ATOM 747 O O . THR A 1 95 ? -16.620 -36.791 21.460 1.00 45.28 95 THR A O 1
ATOM 750 N N . PHE A 1 96 ? -17.923 -36.575 19.655 1.00 43.41 96 PHE A N 1
ATOM 751 C CA . PHE A 1 96 ? -17.001 -35.761 18.906 1.00 43.41 96 PHE A CA 1
ATOM 752 C C . PHE A 1 96 ? -17.158 -34.399 19.544 1.00 43.41 96 PHE A C 1
ATOM 754 O O . PHE A 1 96 ? -18.160 -33.712 19.357 1.00 43.41 96 PHE A O 1
ATOM 761 N N . VAL A 1 97 ? -16.220 -34.124 20.442 1.00 43.62 97 VAL A N 1
ATOM 762 C CA . VAL A 1 97 ? -16.071 -32.877 21.159 1.00 43.62 97 VAL A CA 1
ATOM 763 C C . VAL A 1 97 ? -16.328 -31.754 20.163 1.00 43.62 97 VAL A C 1
ATOM 765 O O . VAL A 1 97 ? -15.557 -31.530 19.230 1.00 43.62 97 VAL A O 1
ATOM 768 N N . ALA A 1 98 ? -17.452 -31.073 20.363 1.00 42.12 98 ALA A N 1
ATOM 769 C CA . ALA A 1 98 ? -17.698 -29.750 19.842 1.00 42.12 98 ALA A CA 1
ATOM 770 C C . ALA A 1 98 ? -16.644 -28.822 20.461 1.00 42.12 98 ALA A C 1
ATOM 772 O O . ALA A 1 98 ? -16.878 -28.151 21.456 1.00 42.12 98 ALA A O 1
ATOM 773 N N . SER A 1 99 ? -15.441 -28.850 19.898 1.00 47.12 99 SER A N 1
ATOM 774 C CA . SER A 1 99 ? -14.419 -27.825 20.075 1.00 47.12 99 SER A CA 1
ATOM 775 C C . SER A 1 99 ? -13.831 -27.476 18.707 1.00 47.12 99 SER A C 1
ATOM 777 O O . SER A 1 99 ? -12.632 -27.343 18.515 1.00 47.12 99 SER A O 1
ATOM 779 N N . TYR A 1 100 ? -14.720 -27.330 17.722 1.00 43.44 100 TYR A N 1
ATOM 780 C CA . TYR A 1 100 ? -14.541 -26.356 16.644 1.00 43.44 100 TYR A CA 1
ATOM 781 C C . TYR A 1 100 ? -15.325 -25.078 16.964 1.00 43.44 100 TYR A C 1
ATOM 783 O O . TYR A 1 100 ? -15.765 -24.357 16.078 1.00 43.44 100 TYR A O 1
ATOM 791 N N . GLY A 1 101 ? -15.469 -24.763 18.253 1.00 42.81 101 GLY A N 1
ATOM 792 C CA . GLY A 1 101 ? -15.751 -23.409 18.700 1.00 42.81 101 GLY A CA 1
ATOM 793 C C . GLY A 1 101 ? -14.496 -22.554 18.562 1.00 42.81 101 GLY A C 1
ATOM 794 O O . GLY A 1 101 ? -14.022 -22.001 19.549 1.00 42.81 101 GLY A O 1
ATOM 795 N N . ARG A 1 102 ? -13.924 -22.448 17.354 1.00 46.38 102 ARG A N 1
ATOM 796 C CA . ARG A 1 102 ? -13.129 -21.261 17.064 1.00 46.38 102 ARG A CA 1
ATOM 797 C C . ARG A 1 102 ? -14.177 -20.167 16.947 1.00 46.38 102 ARG A C 1
ATOM 799 O O . ARG A 1 102 ? -14.900 -20.122 15.955 1.00 46.38 102 ARG A O 1
ATOM 806 N N . SER A 1 103 ? -14.317 -19.360 18.002 1.00 46.88 103 SER A N 1
ATOM 807 C CA . SER A 1 103 ? -14.933 -18.038 17.875 1.00 46.88 103 SER A CA 1
ATOM 808 C C . SER A 1 103 ? -14.415 -17.448 16.565 1.00 46.88 103 SER A C 1
ATOM 810 O O . SER A 1 103 ? -13.203 -17.576 16.345 1.00 46.88 103 SER A O 1
ATOM 812 N N . PRO A 1 104 ? -15.252 -16.872 15.680 1.00 51.25 104 PRO A N 1
ATOM 813 C CA . PRO A 1 104 ? -14.709 -16.034 14.623 1.00 51.25 104 PRO A CA 1
ATOM 814 C C . PRO A 1 104 ? -13.770 -15.077 15.351 1.00 51.25 104 PRO A C 1
ATOM 816 O O . PRO A 1 104 ? -14.195 -14.371 16.264 1.00 51.25 104 PRO A O 1
ATOM 819 N N . SER A 1 105 ? -12.465 -15.204 15.118 1.00 53.69 105 SER A N 1
ATOM 820 C CA . SER A 1 105 ? -11.533 -14.198 15.586 1.00 53.69 105 SER A CA 1
ATOM 821 C C . SER A 1 105 ? -11.991 -12.966 14.841 1.00 53.69 105 SER A C 1
ATOM 823 O O . SER A 1 105 ? -11.892 -12.945 13.615 1.00 53.69 105 SER A O 1
ATOM 825 N N . GLU A 1 106 ? -12.667 -12.067 15.555 1.00 58.25 106 GLU A N 1
ATOM 826 C CA . GLU A 1 106 ? -13.246 -10.865 14.977 1.00 58.25 106 GLU A CA 1
ATOM 827 C C . GLU A 1 106 ? -12.145 -10.223 14.142 1.00 58.25 106 GLU A C 1
ATOM 829 O O . GLU A 1 106 ? -11.041 -9.980 14.639 1.00 58.25 106 GLU A O 1
ATOM 834 N N . GLU A 1 107 ? -12.390 -10.108 12.835 1.00 71.88 107 GLU A N 1
ATOM 835 C CA . GLU A 1 107 ? -11.463 -9.414 11.957 1.00 71.88 107 GLU A CA 1
ATOM 836 C C . GLU A 1 107 ? -11.286 -8.029 12.553 1.00 71.88 107 GLU A C 1
ATOM 838 O O . GLU A 1 107 ? -12.276 -7.333 12.747 1.00 71.88 107 GLU A O 1
ATOM 843 N N . ASP A 1 108 ? -10.058 -7.664 12.910 1.00 86.56 108 ASP A N 1
ATOM 844 C CA . ASP A 1 108 ? -9.780 -6.335 13.429 1.00 86.56 108 ASP A CA 1
ATOM 845 C C . ASP A 1 108 ? -9.855 -5.362 12.242 1.00 86.56 108 ASP A C 1
ATOM 847 O O . ASP A 1 108 ? -8.918 -5.321 11.430 1.00 86.56 108 ASP A O 1
ATOM 851 N N . PRO A 1 109 ? -10.959 -4.598 12.085 1.00 91.00 109 PRO A N 1
ATOM 852 C CA . PRO A 1 109 ? -11.173 -3.795 10.887 1.00 91.00 109 PRO A CA 1
ATOM 853 C C . PRO A 1 109 ? -10.184 -2.628 10.804 1.00 91.00 109 PRO A C 1
ATOM 855 O O . PRO A 1 109 ? -10.038 -2.021 9.742 1.00 91.00 109 PRO A O 1
ATOM 858 N N . THR A 1 110 ? -9.477 -2.351 11.904 1.00 94.94 110 THR A N 1
ATOM 859 C CA . THR A 1 110 ? -8.495 -1.279 12.031 1.00 94.94 110 THR A CA 1
ATOM 860 C C . THR A 1 110 ? -7.110 -1.658 11.498 1.00 94.94 110 THR A C 1
ATOM 862 O O . THR A 1 110 ? -6.185 -0.840 11.508 1.00 94.94 110 THR A O 1
ATOM 865 N N . ARG A 1 111 ? -6.921 -2.894 11.020 1.00 93.88 111 ARG A N 1
ATOM 866 C CA . ARG A 1 111 ? -5.629 -3.369 10.513 1.00 93.88 111 ARG A CA 1
ATOM 867 C C . ARG A 1 111 ? -5.603 -3.447 9.003 1.00 93.88 111 ARG A C 1
ATOM 869 O O . ARG A 1 111 ? -6.399 -4.147 8.382 1.00 93.88 111 ARG A O 1
ATOM 876 N N . PHE A 1 112 ? -4.591 -2.829 8.411 1.00 95.31 112 PHE A N 1
ATOM 877 C CA . PHE A 1 112 ? -4.401 -2.777 6.967 1.00 95.31 112 PHE A CA 1
ATOM 878 C C . PHE A 1 112 ? -2.990 -3.204 6.566 1.00 95.31 112 PHE A C 1
ATOM 880 O O . PHE A 1 112 ? -2.031 -3.081 7.335 1.00 95.31 112 PHE A O 1
ATOM 887 N N . VAL A 1 113 ? -2.874 -3.695 5.336 1.00 95.69 113 VAL A N 1
ATOM 888 C CA . VAL A 1 113 ? -1.610 -3.979 4.659 1.00 95.69 113 VAL A CA 1
ATOM 889 C C . VAL A 1 113 ? -1.630 -3.283 3.306 1.00 95.69 113 VAL A C 1
ATOM 891 O O . VAL A 1 113 ? -2.535 -3.511 2.506 1.00 95.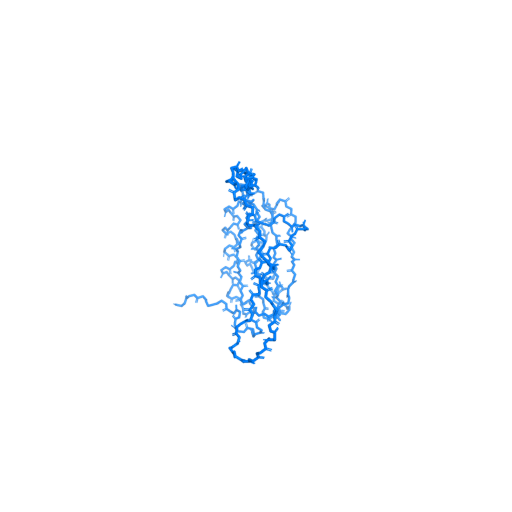69 113 VAL A O 1
ATOM 894 N N . LEU A 1 114 ? -0.626 -2.452 3.045 1.00 96.50 114 LEU A N 1
ATOM 895 C CA . LEU A 1 114 ? -0.379 -1.891 1.722 1.00 96.50 114 LEU A CA 1
ATOM 896 C C . LEU A 1 114 ? 0.723 -2.729 1.075 1.00 96.50 114 LEU A C 1
ATOM 898 O O . LEU A 1 114 ? 1.787 -2.906 1.676 1.00 96.50 114 LEU A O 1
ATOM 902 N N . ILE A 1 115 ? 0.466 -3.272 -0.111 1.00 96.56 115 ILE A N 1
ATOM 903 C CA . ILE A 1 115 ? 1.473 -4.000 -0.888 1.00 96.56 115 ILE A CA 1
ATOM 904 C C . ILE A 1 115 ? 2.010 -3.047 -1.938 1.00 96.56 115 ILE A C 1
ATOM 906 O O . ILE A 1 115 ? 1.285 -2.667 -2.851 1.00 96.56 115 ILE A O 1
ATOM 910 N N . GLU A 1 116 ? 3.283 -2.690 -1.821 1.00 96.69 116 GLU A N 1
ATOM 911 C CA . GLU A 1 116 ? 3.960 -1.800 -2.755 1.00 96.69 116 GLU A CA 1
ATOM 912 C C . GLU A 1 116 ? 5.057 -2.564 -3.493 1.00 96.69 116 GLU A C 1
ATOM 914 O O . GLU A 1 116 ? 5.974 -3.118 -2.874 1.00 96.69 116 GLU A O 1
ATOM 919 N N . ILE A 1 117 ? 4.972 -2.594 -4.822 1.00 96.75 117 ILE A N 1
ATOM 920 C CA . ILE A 1 117 ? 5.947 -3.272 -5.674 1.00 96.75 117 ILE A CA 1
ATOM 921 C C . ILE A 1 117 ? 6.499 -2.281 -6.685 1.00 96.75 117 ILE A C 1
ATOM 923 O O . ILE A 1 117 ? 5.746 -1.706 -7.467 1.00 96.75 117 ILE A O 1
ATOM 927 N N . TYR A 1 118 ? 7.821 -2.129 -6.695 1.00 96.88 118 TYR A N 1
ATOM 928 C CA . TYR A 1 118 ? 8.548 -1.232 -7.588 1.00 96.88 118 TYR A CA 1
ATOM 929 C C . TYR A 1 118 ? 9.592 -1.989 -8.405 1.00 96.88 118 TYR A C 1
ATOM 931 O O . TYR A 1 118 ? 10.238 -2.904 -7.884 1.00 96.88 118 TYR A O 1
ATOM 939 N N . ALA A 1 119 ? 9.807 -1.603 -9.661 1.00 96.19 119 ALA A N 1
ATOM 940 C CA . ALA A 1 119 ? 10.767 -2.258 -10.550 1.00 96.19 119 ALA A CA 1
ATOM 941 C C . ALA A 1 119 ? 12.216 -2.095 -10.069 1.00 96.19 119 ALA A C 1
ATOM 943 O O . ALA A 1 119 ? 13.015 -3.036 -10.185 1.00 96.19 119 ALA A O 1
ATOM 944 N N . THR A 1 120 ? 12.548 -0.978 -9.421 1.00 96.56 120 THR A N 1
ATOM 945 C CA . THR A 1 120 ? 13.890 -0.704 -8.884 1.00 96.56 120 THR A CA 1
ATOM 946 C C . THR A 1 120 ? 13.935 -0.693 -7.351 1.00 96.56 120 THR A C 1
ATOM 948 O O . THR A 1 120 ? 12.911 -0.808 -6.680 1.00 96.56 120 THR A O 1
ATOM 951 N N . ALA A 1 121 ? 15.140 -0.648 -6.769 1.00 95.75 121 ALA A N 1
ATOM 952 C CA . ALA A 1 121 ? 15.303 -0.518 -5.315 1.00 95.75 121 ALA A CA 1
ATOM 953 C C . ALA A 1 121 ? 15.041 0.925 -4.842 1.00 95.75 121 ALA A C 1
ATOM 955 O O . ALA A 1 121 ? 14.757 1.163 -3.667 1.00 95.75 121 ALA A O 1
ATOM 956 N N . GLU A 1 122 ? 15.123 1.872 -5.772 1.00 97.00 122 GLU A N 1
ATOM 957 C CA . GLU A 1 122 ? 14.980 3.309 -5.594 1.00 97.00 122 GLU A CA 1
ATOM 958 C C . GLU A 1 122 ? 13.511 3.755 -5.615 1.00 97.00 122 GLU A C 1
ATOM 960 O O . GLU A 1 122 ? 13.201 4.824 -5.083 1.00 97.00 122 GLU A O 1
ATOM 965 N N . GLY A 1 123 ? 12.610 2.930 -6.158 1.00 97.06 123 GLY A N 1
ATOM 966 C CA . GLY A 1 123 ? 11.172 3.189 -6.265 1.00 97.06 123 GLY A CA 1
ATOM 967 C C . GLY A 1 123 ? 10.523 3.740 -4.994 1.00 97.06 123 GLY A C 1
ATOM 968 O O . GLY A 1 123 ? 9.978 4.840 -5.041 1.00 97.06 123 GLY A O 1
ATOM 969 N N . PRO A 1 124 ? 10.674 3.100 -3.817 1.00 97.12 124 PRO A N 1
ATOM 970 C CA . PRO A 1 124 ? 10.115 3.629 -2.572 1.00 97.12 124 PRO A CA 1
ATOM 971 C C . PRO A 1 124 ? 10.646 5.019 -2.201 1.00 97.12 124 PRO A C 1
ATOM 973 O O . PRO A 1 124 ? 9.935 5.832 -1.612 1.00 97.12 124 PRO A O 1
ATOM 976 N N . ALA A 1 125 ? 11.914 5.310 -2.502 1.00 97.44 125 ALA A N 1
ATOM 977 C CA . ALA A 1 125 ? 12.501 6.618 -2.225 1.00 97.44 125 ALA A CA 1
ATOM 978 C C . ALA A 1 125 ? 12.016 7.685 -3.217 1.00 97.44 125 ALA A C 1
ATOM 980 O O . ALA A 1 125 ? 11.927 8.854 -2.841 1.00 97.44 125 ALA A O 1
ATOM 981 N N . ALA A 1 126 ? 11.713 7.303 -4.460 1.00 98.00 126 ALA A N 1
ATOM 982 C CA . ALA A 1 126 ? 11.083 8.171 -5.448 1.00 98.00 126 ALA A CA 1
ATOM 983 C C . ALA A 1 126 ? 9.616 8.451 -5.084 1.00 98.00 126 ALA A C 1
ATOM 985 O O . ALA A 1 126 ? 9.245 9.619 -4.979 1.00 98.00 126 ALA A O 1
ATOM 986 N N . HIS A 1 127 ? 8.837 7.411 -4.769 1.00 98.00 127 HIS A N 1
ATOM 987 C CA . HIS A 1 127 ? 7.445 7.512 -4.323 1.00 98.00 127 HIS A CA 1
ATOM 988 C C . HIS A 1 127 ? 7.295 8.477 -3.138 1.00 98.00 127 HIS A C 1
ATOM 990 O O . HIS A 1 127 ? 6.473 9.389 -3.164 1.00 98.00 127 HIS A O 1
ATOM 996 N N . LYS A 1 128 ? 8.180 8.383 -2.136 1.00 97.69 128 LYS A N 1
ATOM 997 C CA . LYS A 1 128 ? 8.172 9.262 -0.949 1.00 97.69 128 LYS A CA 1
ATOM 998 C C . LYS A 1 128 ? 8.418 10.750 -1.225 1.00 97.69 128 LYS A C 1
ATOM 1000 O O . LYS A 1 128 ? 8.274 11.564 -0.314 1.00 97.69 128 LYS A O 1
ATOM 1005 N N . LYS A 1 129 ? 8.837 11.112 -2.439 1.00 98.19 129 LYS A N 1
ATOM 1006 C CA . LYS A 1 129 ? 9.051 12.503 -2.874 1.00 98.19 129 LYS A CA 1
ATOM 1007 C C . LYS A 1 129 ? 7.871 13.052 -3.675 1.00 98.19 129 LYS A C 1
ATOM 1009 O O . LYS A 1 129 ? 7.914 14.211 -4.082 1.00 98.19 129 LYS A O 1
ATOM 1014 N N . THR A 1 130 ? 6.858 12.233 -3.944 1.00 98.38 130 THR A N 1
ATOM 1015 C CA . THR A 1 130 ? 5.709 12.631 -4.755 1.00 98.38 130 THR A CA 1
ATOM 1016 C C . THR A 1 130 ? 4.733 13.506 -3.959 1.00 98.38 130 THR A C 1
ATOM 1018 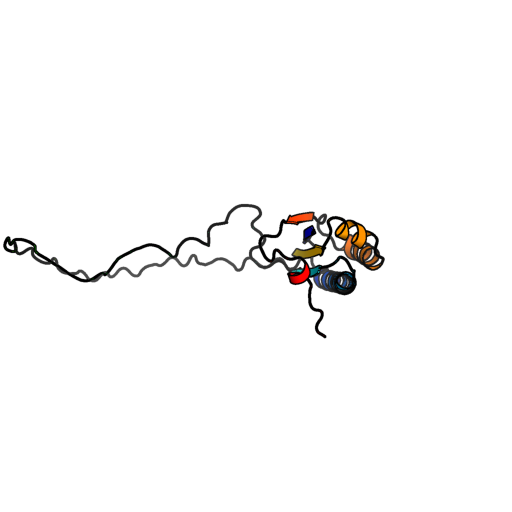O O . THR A 1 130 ? 4.634 13.365 -2.734 1.00 98.38 130 THR A O 1
ATOM 1021 N N . PRO A 1 131 ? 3.990 14.410 -4.627 1.00 98.56 131 PRO A N 1
ATOM 1022 C CA . PRO A 1 131 ? 2.965 15.214 -3.968 1.00 98.56 131 PRO A CA 1
ATOM 1023 C C . PRO A 1 131 ? 1.860 14.373 -3.317 1.00 98.56 131 PRO A C 1
ATOM 1025 O O . PRO A 1 131 ? 1.497 14.650 -2.177 1.00 98.56 131 PRO A O 1
ATOM 1028 N N . HIS A 1 132 ? 1.374 13.321 -3.988 1.00 98.19 132 HIS A N 1
ATOM 1029 C CA . HIS A 1 132 ? 0.296 12.476 -3.458 1.00 98.19 132 HIS A CA 1
ATOM 1030 C C . HIS A 1 132 ? 0.732 11.679 -2.227 1.00 98.19 132 HIS A C 1
ATOM 1032 O O . HIS A 1 132 ? -0.041 11.569 -1.281 1.00 98.19 132 HIS A O 1
ATOM 1038 N N . TYR A 1 133 ? 1.983 11.204 -2.169 1.00 98.25 133 TYR A N 1
ATOM 1039 C CA . TYR A 1 133 ? 2.510 10.598 -0.944 1.00 98.25 133 TYR A CA 1
ATOM 1040 C C . TYR A 1 133 ? 2.587 11.611 0.204 1.00 98.25 133 TYR A C 1
ATOM 1042 O O . TYR A 1 133 ? 2.292 11.268 1.349 1.00 98.25 133 TYR A O 1
ATOM 1050 N N . ALA A 1 134 ? 3.018 12.847 -0.070 1.00 98.38 134 ALA A N 1
ATOM 1051 C CA . ALA A 1 134 ? 3.110 13.885 0.955 1.00 98.38 134 ALA A CA 1
ATOM 1052 C C . ALA A 1 134 ? 1.723 14.245 1.514 1.00 98.38 134 ALA A C 1
ATOM 1054 O O . ALA A 1 134 ? 1.567 14.362 2.733 1.00 98.38 134 ALA A O 1
ATOM 1055 N N . GLU A 1 135 ? 0.724 14.354 0.636 1.00 98.44 135 GLU A N 1
ATOM 1056 C CA . GLU A 1 135 ? -0.681 14.533 1.002 1.00 98.44 135 GLU A CA 1
ATOM 1057 C C . GLU A 1 135 ? -1.176 13.358 1.845 1.00 98.44 135 GLU A C 1
ATOM 1059 O O . GLU A 1 135 ? -1.552 13.555 2.998 1.00 98.44 135 GLU A O 1
ATOM 1064 N N . TRP A 1 136 ? -1.051 12.126 1.343 1.00 98.44 136 TRP A N 1
ATOM 1065 C CA . TRP A 1 136 ? -1.445 10.918 2.067 1.00 98.44 136 TRP A CA 1
ATOM 1066 C C . TRP A 1 136 ? -0.786 10.825 3.442 1.00 98.44 136 TRP A C 1
ATOM 1068 O O . TRP A 1 136 ? -1.458 10.585 4.442 1.00 98.44 136 TRP A O 1
ATOM 1078 N N . ARG A 1 137 ? 0.532 11.047 3.519 1.00 97.88 137 ARG A N 1
ATOM 1079 C CA . ARG A 1 137 ? 1.286 10.998 4.774 1.00 97.88 137 ARG A CA 1
ATOM 1080 C C . ARG A 1 137 ? 0.731 11.986 5.795 1.00 97.88 137 ARG A C 1
ATOM 1082 O O . ARG A 1 137 ? 0.687 11.619 6.966 1.00 97.88 137 ARG A O 1
ATOM 1089 N N . THR A 1 138 ? 0.390 13.194 5.355 1.00 98.06 138 THR A N 1
ATOM 1090 C CA . THR A 1 138 ? -0.160 14.251 6.211 1.00 98.06 138 THR A CA 1
ATOM 1091 C C . THR A 1 138 ? -1.562 13.872 6.673 1.00 98.06 138 THR A C 1
ATOM 1093 O O . THR A 1 138 ? -1.830 13.886 7.869 1.00 98.06 138 THR A O 1
ATOM 1096 N N . THR A 1 139 ? -2.424 13.440 5.751 1.00 98.00 139 THR A N 1
ATOM 1097 C CA . THR A 1 139 ? -3.806 13.037 6.042 1.00 98.00 139 THR A CA 1
ATOM 1098 C C . THR A 1 139 ? -3.868 11.913 7.071 1.00 98.00 139 THR A C 1
ATOM 1100 O O . THR A 1 139 ? -4.595 12.007 8.054 1.00 98.00 139 THR A O 1
ATOM 1103 N N . VAL A 1 140 ? -3.076 10.852 6.895 1.00 98.12 140 VAL A N 1
ATOM 1104 C CA . VAL A 1 140 ? -3.189 9.662 7.752 1.00 98.12 140 VAL A CA 1
ATOM 1105 C C . VAL A 1 140 ? -2.411 9.758 9.067 1.00 98.12 140 VAL A C 1
ATOM 1107 O O . VAL A 1 140 ? -2.491 8.833 9.874 1.00 98.12 140 VAL A O 1
ATOM 1110 N N . GLU A 1 141 ? -1.634 10.822 9.301 1.00 96.88 141 GLU A N 1
ATOM 1111 C CA . GLU A 1 141 ? -0.768 10.955 10.483 1.00 96.88 141 GLU A CA 1
ATOM 1112 C C . GLU A 1 141 ? -1.559 10.803 11.788 1.00 96.88 141 GLU A C 1
ATOM 1114 O O . GLU A 1 141 ? -1.225 9.955 12.623 1.00 96.88 141 GLU A O 1
ATOM 1119 N N . ASP A 1 142 ? -2.669 11.530 11.903 1.00 97.38 142 ASP A N 1
ATOM 1120 C CA . ASP A 1 142 ? -3.528 11.509 13.087 1.00 97.38 142 ASP A CA 1
ATOM 1121 C C . ASP A 1 142 ? -4.434 10.274 13.167 1.00 97.38 142 ASP A C 1
ATOM 1123 O O . ASP A 1 142 ? -5.013 9.999 14.223 1.00 97.38 142 ASP A O 1
ATOM 1127 N N . MET A 1 143 ? -4.522 9.476 12.101 1.00 98.31 143 MET A N 1
ATOM 1128 C CA . MET A 1 143 ? -5.323 8.248 12.064 1.00 98.31 143 MET A CA 1
ATOM 1129 C C . MET A 1 143 ? -4.588 7.049 12.671 1.00 98.31 143 MET A C 1
ATOM 1131 O O . MET A 1 143 ? -5.213 6.033 12.961 1.00 98.31 143 MET A O 1
ATOM 1135 N N . MET A 1 144 ? -3.268 7.124 12.871 1.00 97.94 144 MET A N 1
ATOM 1136 C CA . MET A 1 144 ? -2.457 5.986 13.319 1.00 97.94 144 MET A CA 1
ATOM 1137 C C . MET A 1 144 ? -2.682 5.660 14.803 1.00 97.94 144 MET A C 1
ATOM 1139 O O . MET A 1 144 ? -2.472 6.505 15.675 1.00 97.94 144 MET A O 1
ATOM 1143 N N . ALA A 1 145 ? -3.034 4.410 15.111 1.00 97.12 145 ALA A N 1
ATOM 1144 C CA . ALA A 1 145 ? -3.041 3.891 16.484 1.00 97.12 145 ALA A CA 1
ATOM 1145 C C . ALA A 1 145 ? -1.632 3.490 16.958 1.00 97.12 145 ALA A C 1
ATOM 1147 O O . ALA A 1 145 ? -1.338 3.512 18.152 1.00 97.12 145 ALA A O 1
ATOM 1148 N N . SER A 1 146 ? -0.742 3.146 16.024 1.00 95.56 146 SER A N 1
ATOM 1149 C CA . SER A 1 146 ? 0.676 2.875 16.277 1.00 95.56 146 SER A CA 1
ATOM 1150 C C . SER A 1 146 ? 1.528 3.236 15.056 1.00 95.56 146 SER A C 1
ATOM 1152 O O . SER A 1 146 ? 0.996 3.301 13.945 1.00 95.56 146 SER A O 1
ATOM 1154 N N . PRO A 1 147 ? 2.855 3.423 15.205 1.00 96.25 14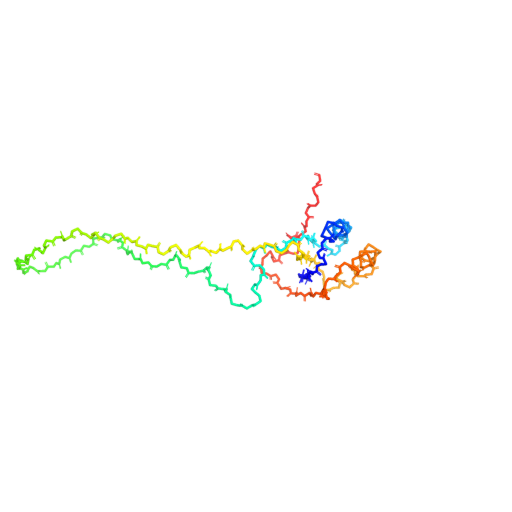7 PRO A N 1
ATOM 1155 C CA . PRO A 1 147 ? 3.734 3.639 14.061 1.00 96.25 147 PRO A CA 1
ATOM 1156 C C . PRO A 1 147 ? 3.588 2.535 13.006 1.00 96.25 147 PRO A C 1
ATOM 1158 O O . PRO A 1 147 ? 3.551 1.347 13.328 1.00 96.25 147 PRO A O 1
ATOM 1161 N N . ARG A 1 148 ? 3.531 2.938 11.734 1.00 95.06 148 ARG A N 1
ATOM 1162 C CA . ARG A 1 148 ? 3.527 2.022 10.585 1.00 95.06 148 ARG A CA 1
ATOM 1163 C C . ARG A 1 148 ? 4.845 1.250 10.535 1.00 95.06 148 ARG A C 1
ATOM 1165 O O . ARG A 1 148 ? 5.900 1.812 10.832 1.00 95.06 148 ARG A O 1
ATOM 1172 N N . SER A 1 149 ? 4.802 -0.004 10.101 1.00 94.50 149 SER A N 1
ATOM 1173 C CA . SER A 1 149 ? 6.003 -0.826 9.900 1.00 94.50 149 SER A CA 1
ATOM 1174 C C . SER A 1 149 ? 6.017 -1.418 8.497 1.00 94.50 149 SER A C 1
ATOM 1176 O O . SER A 1 149 ? 4.963 -1.625 7.908 1.00 94.50 149 SER A O 1
ATOM 1178 N N . ALA A 1 150 ? 7.200 -1.673 7.945 1.00 93.19 150 ALA A N 1
ATOM 1179 C CA . ALA A 1 150 ? 7.344 -2.262 6.619 1.00 93.19 150 ALA A CA 1
ATOM 1180 C C . ALA A 1 150 ? 8.187 -3.536 6.687 1.00 93.19 150 ALA A C 1
ATOM 1182 O O . ALA A 1 150 ? 9.208 -3.575 7.376 1.00 93.19 150 ALA A O 1
ATOM 1183 N N . ARG A 1 151 ? 7.773 -4.567 5.951 1.00 94.75 151 ARG A N 1
ATOM 1184 C CA . ARG A 1 151 ? 8.548 -5.793 5.724 1.00 94.75 151 ARG A CA 1
ATOM 1185 C C . ARG A 1 151 ? 8.850 -5.920 4.241 1.00 94.75 151 ARG A C 1
ATOM 1187 O O . ARG A 1 151 ? 7.952 -5.742 3.425 1.00 94.75 151 ARG A O 1
ATOM 1194 N N . THR A 1 152 ? 10.097 -6.220 3.898 1.00 94.75 152 THR A N 1
ATOM 1195 C CA . THR A 1 152 ? 10.527 -6.375 2.506 1.00 94.75 152 THR A CA 1
ATOM 1196 C C . THR A 1 152 ? 10.604 -7.841 2.104 1.00 94.75 152 THR A C 1
ATOM 1198 O O . THR A 1 152 ? 10.909 -8.710 2.923 1.00 94.75 152 THR A O 1
ATOM 1201 N N . PHE A 1 153 ? 10.330 -8.117 0.831 1.00 94.38 153 PHE A N 1
ATOM 1202 C CA . PHE A 1 153 ? 10.286 -9.472 0.287 1.00 94.38 153 PHE A CA 1
ATOM 1203 C C . PHE A 1 153 ? 11.131 -9.595 -0.977 1.00 94.38 153 PHE A C 1
ATOM 1205 O O . PHE A 1 153 ? 11.342 -8.633 -1.718 1.00 94.38 153 PHE A O 1
ATOM 1212 N N . ARG A 1 154 ? 11.597 -10.820 -1.232 1.00 92.62 154 ARG A N 1
ATOM 1213 C CA . ARG A 1 154 ? 12.199 -11.216 -2.504 1.00 92.62 154 ARG A CA 1
ATOM 1214 C C . ARG A 1 154 ? 11.166 -12.027 -3.292 1.00 92.62 154 ARG A C 1
ATOM 1216 O O . ARG A 1 154 ? 10.604 -12.961 -2.719 1.00 92.62 154 ARG A O 1
ATOM 1223 N N . PRO A 1 155 ? 10.930 -11.723 -4.578 1.00 92.38 155 PRO A N 1
ATOM 1224 C CA . PRO A 1 155 ? 10.047 -12.536 -5.404 1.00 92.38 155 PRO A CA 1
ATOM 1225 C C . PRO A 1 155 ? 10.619 -13.948 -5.578 1.00 92.38 155 PRO A C 1
ATOM 1227 O O . PRO A 1 155 ? 11.825 -14.130 -5.766 1.00 92.38 155 PRO A O 1
ATOM 1230 N N . VAL A 1 156 ? 9.732 -14.938 -5.549 1.00 94.56 156 VAL A N 1
ATOM 1231 C CA . VAL A 1 156 ? 10.009 -16.299 -6.037 1.00 94.56 156 VAL A CA 1
ATOM 1232 C C . VAL A 1 156 ? 9.203 -16.572 -7.309 1.00 94.56 156 VAL A C 1
ATOM 1234 O O . VAL A 1 156 ? 9.696 -17.249 -8.203 1.00 94.56 156 VAL A O 1
ATOM 1237 N N . PHE A 1 157 ? 7.994 -16.010 -7.407 1.00 90.94 157 PHE A N 1
ATOM 1238 C CA . PHE A 1 157 ? 7.134 -16.030 -8.587 1.00 90.94 157 PHE A CA 1
ATOM 1239 C C . PHE A 1 157 ? 6.122 -14.860 -8.509 1.00 90.94 157 PHE A C 1
ATOM 1241 O O . PHE A 1 157 ? 5.594 -14.638 -7.415 1.00 90.94 157 PHE A O 1
ATOM 1248 N N . PRO A 1 158 ? 5.814 -14.149 -9.610 1.00 90.12 158 PRO A N 1
ATOM 1249 C CA . PRO A 1 158 ? 6.527 -14.194 -10.886 1.00 90.12 158 PRO A CA 1
ATOM 1250 C C . PRO A 1 158 ? 7.975 -13.696 -10.765 1.00 90.12 158 PRO A C 1
ATOM 1252 O O . PRO A 1 158 ? 8.315 -12.928 -9.857 1.00 90.12 158 PRO A O 1
ATOM 1255 N N . THR A 1 159 ? 8.857 -14.195 -11.633 1.00 86.81 159 THR A N 1
ATOM 1256 C CA . THR A 1 159 ? 10.283 -13.817 -11.636 1.00 86.81 159 THR A CA 1
ATOM 1257 C C . THR A 1 159 ? 10.568 -12.627 -12.537 1.00 86.81 159 THR A C 1
ATOM 1259 O O . THR A 1 159 ? 11.482 -11.860 -12.237 1.00 86.81 159 THR A O 1
ATOM 1262 N N . GLU A 1 160 ? 9.782 -12.455 -13.600 1.00 90.12 160 GLU A N 1
ATOM 1263 C CA . GLU A 1 160 ? 9.937 -11.359 -14.550 1.00 90.12 160 GLU A CA 1
ATOM 1264 C C . GLU A 1 160 ? 9.217 -10.102 -14.058 1.00 90.12 160 GLU A C 1
ATOM 1266 O O . GLU A 1 160 ? 8.109 -10.163 -13.530 1.00 90.12 160 GLU A O 1
ATOM 1271 N N . VAL A 1 161 ? 9.858 -8.945 -14.231 1.00 88.44 161 VAL A N 1
ATOM 1272 C CA . VAL A 1 161 ? 9.367 -7.650 -13.729 1.00 88.44 161 VAL A CA 1
ATOM 1273 C C . VAL A 1 161 ? 8.035 -7.264 -14.376 1.00 88.44 161 VAL A C 1
ATOM 1275 O O . VAL A 1 161 ? 7.116 -6.842 -13.677 1.00 88.44 161 VAL A O 1
ATOM 1278 N N . ASP A 1 162 ? 7.904 -7.459 -15.687 1.00 87.00 162 ASP A N 1
ATOM 1279 C CA . ASP A 1 162 ? 6.717 -7.042 -16.443 1.00 87.00 162 ASP A CA 1
ATOM 1280 C C . ASP A 1 162 ? 5.460 -7.844 -16.066 1.00 87.00 162 ASP A C 1
ATOM 1282 O O . ASP A 1 162 ? 4.347 -7.332 -16.167 1.00 87.00 162 ASP A O 1
ATOM 1286 N N . GLU A 1 163 ? 5.620 -9.065 -15.543 1.00 90.12 163 GLU A N 1
ATOM 1287 C CA . GLU A 1 163 ? 4.511 -9.909 -15.069 1.00 90.12 163 GLU A CA 1
ATOM 1288 C C . GLU A 1 163 ? 3.862 -9.376 -13.779 1.00 90.12 163 GLU A C 1
ATOM 1290 O O . GLU A 1 163 ? 2.753 -9.782 -13.426 1.00 90.12 163 GLU A O 1
ATOM 1295 N N . TRP A 1 164 ? 4.524 -8.454 -13.073 1.00 90.19 164 TRP A N 1
ATOM 1296 C CA . TRP A 1 164 ? 3.975 -7.797 -11.884 1.00 90.19 164 TRP A CA 1
ATOM 1297 C C . TRP A 1 164 ? 3.129 -6.568 -12.204 1.00 90.19 164 TRP A C 1
ATOM 1299 O O . TRP A 1 164 ? 2.394 -6.111 -11.323 1.00 90.19 164 TRP A O 1
ATOM 1309 N N . LYS A 1 165 ? 3.246 -6.000 -13.413 1.00 88.25 165 LYS A N 1
ATOM 1310 C CA . LYS A 1 165 ? 2.600 -4.729 -13.740 1.00 88.25 165 LYS A CA 1
ATOM 1311 C C . LYS A 1 165 ? 1.083 -4.904 -13.720 1.00 88.25 165 LYS A C 1
ATOM 1313 O O . LYS A 1 165 ? 0.518 -5.673 -14.495 1.00 88.25 165 LYS A O 1
ATOM 1318 N N . MET A 1 166 ? 0.414 -4.165 -12.838 1.00 80.00 166 MET A N 1
ATOM 1319 C CA . MET A 1 166 ? -1.040 -4.070 -12.850 1.00 80.00 166 MET A CA 1
ATOM 1320 C C . MET A 1 166 ? -1.494 -3.501 -14.194 1.00 80.00 166 MET A C 1
ATOM 1322 O O . MET A 1 166 ? -1.163 -2.367 -14.545 1.00 80.00 166 MET A O 1
ATOM 1326 N N . ALA A 1 167 ? -2.284 -4.278 -14.931 1.00 66.88 167 ALA A N 1
ATOM 1327 C CA . ALA A 1 167 ? -3.075 -3.744 -16.023 1.00 66.88 167 ALA A CA 1
ATOM 1328 C C . ALA A 1 167 ? -4.209 -2.922 -15.401 1.00 66.88 167 ALA A C 1
ATOM 1330 O O . ALA A 1 167 ? -5.174 -3.479 -14.877 1.00 66.88 167 ALA A O 1
ATOM 1331 N N . LEU A 1 168 ? -4.076 -1.596 -15.415 1.00 60.72 168 LEU A N 1
ATOM 1332 C CA . LEU A 1 168 ? -5.233 -0.727 -15.228 1.00 60.72 168 LEU A CA 1
ATOM 1333 C C . LEU A 1 168 ? -6.178 -1.056 -16.384 1.00 60.72 168 LEU A C 1
ATOM 1335 O O . LEU A 1 168 ? -5.748 -1.006 -17.535 1.00 60.72 168 LEU A O 1
ATOM 1339 N N . TRP A 1 169 ? -7.394 -1.510 -16.078 1.00 49.75 169 TRP A N 1
ATOM 1340 C CA . TRP A 1 169 ? -8.361 -1.928 -17.092 1.00 49.75 169 TRP A CA 1
ATOM 1341 C C . TRP A 1 169 ? -8.467 -0.851 -18.181 1.00 49.75 169 TRP A C 1
ATOM 1343 O O . TRP A 1 169 ? -8.804 0.294 -17.878 1.00 49.75 169 TRP A O 1
ATOM 1353 N N . ALA A 1 170 ? -8.103 -1.224 -19.410 1.00 36.56 170 ALA A N 1
ATOM 1354 C CA . ALA A 1 170 ? -8.291 -0.411 -20.606 1.00 36.56 170 ALA A CA 1
ATOM 1355 C C . ALA A 1 170 ? -9.723 -0.559 -21.128 1.00 36.56 170 ALA A C 1
ATOM 1357 O O . ALA A 1 170 ? -10.270 -1.684 -21.017 1.00 36.56 170 ALA A O 1
#

InterPro domains:
  IPR007138 Antibiotic biosynthesis monooxygenase domain [PF03992] (1-43)
  IPR007138 Antibiotic biosynthesis monooxygenase domain [PF03992] (103-137)
  IPR011008 Dimeric alpha-beta barrel [SSF54909] (1-43)
  IPR011008 Dimeric alpha-beta barrel [SSF54909] (103-157)
  IPR050744 AI-2 Signaling Cycle Isomerase LsrG [PTHR33336] (99-157)